Protein AF-A0A8X6GS95-F1 (afdb_monomer_lite)

Organism: Trichonephila clavata (NCBI:txid2740835)

Radius of gyration: 36.67 Å; chains: 1; bounding box: 49×46×117 Å

Secondary structure (DSSP, 8-state):
--HHHHHHHHHHHHHHHHHHS-HHHHHHHHHHTT----S-HHHHHHHHHHHHHHHHHHHHHHHHHHHHHHHHH--S--------HHHHHHHHHHHHHHHHHHHTTTTS---------

pLDDT: mean 73.16, std 17.7, range [41.03, 95.69]

Foldseek 3Di:
DDPVVVVVVVLVVLLVVLVPDDLVVLLVVCVVVVHDSDDDSVVSSVVVSVVVVVCVVCV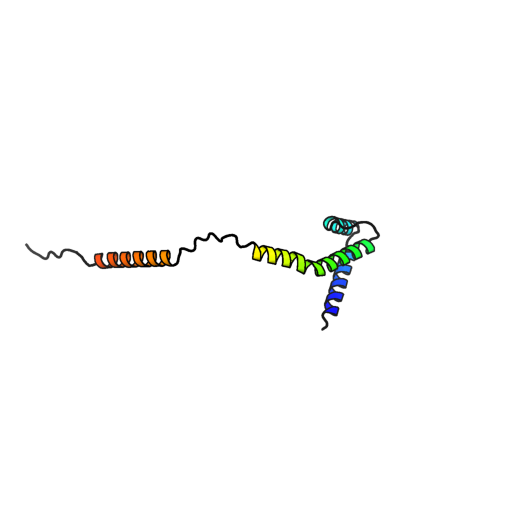CPVVVVVVVVVVVPVVPDPPPPPPPPVRVVVVVVVVVVVVVVVVVVVPDDPDDDDDDD

InterPro domains:
  IPR003034 SAP domain [PF02037] (18-50)
  IPR003034 SAP domain [PS50800] (18-52)
  IPR003034 SAP domain [SM00513] (18-52)
  IPR036361 SAP domain superfamily [G3DSA:1.10.720.30] (18-59)
  IPR036361 SAP domain superfamily [SSF68906] (11-50)

Structure (mmCIF, N/CA/C/O backbone):
data_AF-A0A8X6GS95-F1
#
_entry.id   AF-A0A8X6GS95-F1
#
loop_
_atom_site.group_PDB
_atom_site.id
_atom_site.type_symbol
_atom_site.label_atom_id
_atom_site.label_alt_id
_atom_site.label_comp_id
_atom_site.label_asym_id
_atom_site.label_entity_id
_atom_site.label_seq_id
_atom_site.pdbx_PDB_ins_code
_atom_site.Cartn_x
_atom_site.Cartn_y
_atom_site.Cartn_z
_atom_site.occupancy
_atom_site.B_iso_or_equiv
_atom_site.auth_seq_id
_atom_site.auth_comp_id
_atom_site.auth_asym_id
_atom_site.auth_atom_id
_atom_site.pdbx_PDB_model_num
ATOM 1 N N . MET A 1 1 ? 11.219 27.972 8.066 1.00 43.06 1 MET A N 1
ATOM 2 C CA . MET A 1 1 ? 11.481 26.792 7.213 1.00 43.06 1 MET A CA 1
ATOM 3 C C . MET A 1 1 ? 10.177 26.431 6.530 1.00 43.06 1 MET A C 1
ATOM 5 O O . MET A 1 1 ? 9.216 26.128 7.219 1.00 43.06 1 MET A O 1
ATOM 9 N N . SER A 1 2 ? 10.102 26.602 5.212 1.00 41.03 2 SER A N 1
ATOM 10 C CA . SER A 1 2 ? 8.858 26.462 4.449 1.00 41.03 2 SER A CA 1
ATOM 11 C C . SER A 1 2 ? 8.436 24.995 4.346 1.00 41.03 2 SER A C 1
ATOM 13 O O . SER A 1 2 ? 9.259 24.151 4.000 1.00 41.03 2 SER A O 1
ATOM 15 N N . ILE A 1 3 ? 7.156 24.715 4.591 1.00 47.81 3 ILE A N 1
ATOM 16 C CA . ILE A 1 3 ? 6.521 23.383 4.508 1.00 47.81 3 ILE A CA 1
ATOM 17 C C . ILE A 1 3 ? 6.813 22.695 3.157 1.00 47.81 3 ILE A C 1
ATOM 19 O O . ILE A 1 3 ? 7.074 21.497 3.106 1.00 47.81 3 ILE A O 1
ATOM 23 N N . ASN A 1 4 ? 6.924 23.480 2.081 1.00 48.47 4 ASN A N 1
ATOM 24 C CA . ASN A 1 4 ? 7.269 23.003 0.736 1.00 48.47 4 ASN A CA 1
ATOM 25 C C . ASN A 1 4 ? 8.675 22.386 0.618 1.00 48.47 4 ASN A C 1
ATOM 27 O O . ASN A 1 4 ? 8.926 21.610 -0.299 1.00 48.47 4 ASN A O 1
ATOM 31 N N . LYS A 1 5 ? 9.607 22.720 1.520 1.00 46.06 5 LYS A N 1
ATOM 32 C CA . LYS A 1 5 ? 10.959 22.145 1.507 1.00 46.06 5 LYS A CA 1
ATOM 33 C C . LYS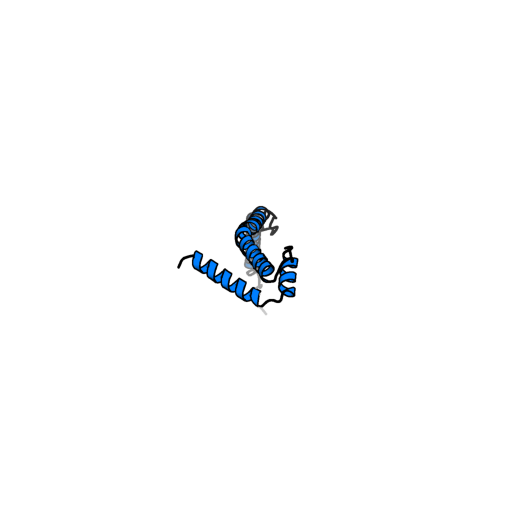 A 1 5 ? 10.960 20.722 2.077 1.00 46.06 5 LYS A C 1
ATOM 35 O O . LYS A 1 5 ? 11.572 19.839 1.499 1.00 46.06 5 LYS A O 1
ATOM 40 N N . ILE A 1 6 ? 10.181 20.499 3.138 1.00 51.69 6 ILE A N 1
ATOM 41 C CA . ILE A 1 6 ? 10.053 19.197 3.809 1.00 51.69 6 ILE A CA 1
ATOM 42 C C . ILE A 1 6 ? 9.394 18.169 2.876 1.00 51.69 6 ILE A C 1
ATOM 44 O O . ILE A 1 6 ? 9.882 17.050 2.764 1.00 51.69 6 ILE A O 1
ATOM 48 N N . ALA A 1 7 ? 8.341 18.562 2.151 1.00 53.53 7 ALA A N 1
ATOM 49 C CA . ALA A 1 7 ? 7.666 17.683 1.191 1.00 53.53 7 ALA A CA 1
ATOM 50 C C . ALA A 1 7 ? 8.587 17.229 0.039 1.00 53.53 7 ALA A C 1
ATOM 52 O O . ALA A 1 7 ? 8.544 16.070 -0.368 1.00 53.53 7 ALA A O 1
ATOM 53 N N . ASN A 1 8 ? 9.463 18.117 -0.446 1.00 55.41 8 ASN A N 1
ATOM 54 C CA . ASN A 1 8 ? 10.447 17.775 -1.477 1.00 55.41 8 ASN A CA 1
ATOM 55 C C . ASN A 1 8 ? 11.557 16.850 -0.952 1.00 55.41 8 ASN A C 1
ATOM 57 O O . ASN A 1 8 ? 11.962 15.928 -1.659 1.00 55.41 8 ASN A O 1
ATOM 61 N N . ASP A 1 9 ? 12.015 17.052 0.285 1.00 56.94 9 ASP A N 1
ATOM 62 C CA . ASP A 1 9 ? 13.055 16.215 0.895 1.00 56.94 9 ASP A CA 1
ATOM 63 C C . ASP A 1 9 ? 12.549 14.781 1.185 1.00 56.94 9 ASP A C 1
ATOM 65 O O . ASP A 1 9 ? 13.295 13.814 1.017 1.00 56.94 9 ASP A O 1
ATOM 69 N N . LEU A 1 10 ? 11.268 14.623 1.550 1.00 60.03 10 LEU A N 1
ATOM 70 C CA . LEU A 1 10 ? 10.608 13.316 1.709 1.00 60.03 10 LEU A CA 1
ATOM 71 C C . LEU A 1 10 ? 10.467 12.565 0.377 1.00 60.03 10 LEU A C 1
ATOM 73 O O . LEU A 1 10 ? 10.746 11.368 0.318 1.00 60.03 10 LEU A O 1
ATOM 77 N N . ASN A 1 11 ? 10.107 13.271 -0.698 1.00 65.75 11 ASN A N 1
ATOM 78 C CA . ASN A 1 11 ? 9.966 12.674 -2.027 1.00 65.75 11 ASN A CA 1
ATOM 79 C C . ASN A 1 11 ? 11.318 12.171 -2.575 1.00 65.75 11 ASN A C 1
ATOM 81 O O . ASN A 1 11 ? 11.420 11.061 -3.094 1.00 65.75 11 ASN A O 1
ATOM 85 N N . TYR A 1 12 ? 12.395 12.934 -2.350 1.00 70.50 12 TYR A N 1
ATOM 86 C CA . TYR A 1 12 ? 13.759 12.525 -2.704 1.00 70.50 12 TYR A CA 1
ATOM 87 C C . TYR A 1 12 ? 14.222 11.267 -1.948 1.00 70.50 12 TYR A C 1
ATOM 89 O O . TYR A 1 12 ? 14.943 10.427 -2.494 1.00 70.50 12 TYR A O 1
ATOM 97 N N . PHE A 1 13 ? 13.813 11.109 -0.686 1.00 73.12 13 PHE A N 1
ATOM 98 C CA . PHE A 1 13 ? 14.162 9.934 0.111 1.00 73.12 13 PHE A CA 1
ATOM 99 C C . PHE A 1 13 ? 13.400 8.678 -0.335 1.00 73.12 13 PHE A C 1
ATOM 101 O O . PHE A 1 13 ? 14.012 7.614 -0.468 1.00 73.12 13 PHE A O 1
ATOM 108 N N . GLU A 1 14 ? 12.099 8.799 -0.619 1.00 75.12 14 GLU A N 1
ATOM 109 C CA . GLU A 1 14 ? 11.296 7.691 -1.150 1.00 75.12 14 GLU A CA 1
ATOM 110 C C . GLU A 1 14 ? 11.814 7.219 -2.509 1.00 75.12 14 GLU A C 1
ATOM 112 O O . GLU A 1 14 ? 12.051 6.023 -2.693 1.00 75.12 14 GLU A O 1
ATOM 117 N N . GLU A 1 15 ? 12.079 8.142 -3.437 1.00 80.38 15 GLU A N 1
ATOM 118 C CA . GLU A 1 15 ? 12.645 7.805 -4.744 1.00 80.38 15 GLU A CA 1
ATOM 119 C C . GLU A 1 15 ? 13.968 7.046 -4.587 1.00 80.38 15 GLU A C 1
ATOM 121 O O . GLU A 1 15 ? 14.160 5.975 -5.173 1.00 80.38 15 GLU A O 1
ATOM 126 N N . LYS A 1 16 ? 14.856 7.532 -3.713 1.00 83.50 16 LYS A N 1
ATOM 127 C CA . LYS A 1 16 ? 16.145 6.889 -3.454 1.00 83.50 16 LYS A CA 1
ATOM 128 C C . LYS A 1 16 ? 15.986 5.457 -2.942 1.00 83.50 16 LYS A C 1
ATOM 130 O O . LYS A 1 16 ? 16.676 4.568 -3.440 1.00 83.50 16 LYS A O 1
ATOM 135 N N . ILE A 1 17 ? 15.067 5.192 -2.015 1.00 85.56 17 ILE A N 1
ATOM 136 C CA . ILE A 1 17 ? 14.795 3.824 -1.538 1.00 85.56 17 ILE A CA 1
ATOM 137 C C . ILE A 1 17 ? 14.280 2.941 -2.681 1.00 85.56 17 ILE A C 1
ATOM 139 O O . ILE A 1 17 ? 14.766 1.824 -2.872 1.00 85.56 17 ILE A O 1
ATOM 143 N N . LEU A 1 18 ? 13.336 3.446 -3.477 1.00 88.38 18 LEU A N 1
ATOM 144 C CA . LEU A 1 18 ? 12.722 2.692 -4.569 1.00 88.38 18 LEU A CA 1
ATOM 145 C C . LEU A 1 18 ? 13.725 2.343 -5.681 1.00 88.38 18 LEU A C 1
ATOM 147 O O . LEU A 1 18 ? 13.620 1.274 -6.290 1.00 88.38 18 LEU A O 1
ATOM 151 N N . THR A 1 19 ? 14.751 3.171 -5.911 1.00 90.12 19 THR A N 1
ATOM 152 C CA . THR A 1 19 ? 15.822 2.838 -6.869 1.00 90.12 19 THR A CA 1
ATOM 153 C C . THR A 1 19 ? 16.649 1.616 -6.457 1.00 90.12 19 THR A C 1
ATOM 155 O O . THR A 1 19 ? 17.149 0.907 -7.337 1.00 90.12 19 THR A O 1
ATOM 158 N N . HIS A 1 20 ? 16.741 1.298 -5.161 1.00 92.06 20 HIS A N 1
ATOM 159 C CA . HIS A 1 20 ? 17.434 0.102 -4.671 1.00 92.06 20 HIS A CA 1
ATOM 160 C C . HIS A 1 20 ? 16.610 -1.185 -4.817 1.00 92.06 20 HIS A C 1
ATOM 162 O O . HIS A 1 20 ? 17.174 -2.279 -4.760 1.00 92.06 20 HIS A O 1
ATOM 168 N N . LEU A 1 21 ? 15.302 -1.083 -5.067 1.00 91.50 21 LEU A N 1
ATOM 169 C CA . LEU A 1 21 ? 14.451 -2.246 -5.292 1.00 91.50 21 LEU A CA 1
ATOM 170 C C . LEU A 1 21 ? 14.653 -2.841 -6.691 1.00 91.50 21 LEU A C 1
ATOM 172 O O . LEU A 1 21 ? 14.928 -2.163 -7.688 1.00 91.50 21 LEU A O 1
ATOM 176 N N . THR A 1 22 ? 14.487 -4.155 -6.777 1.00 94.56 22 THR A N 1
ATOM 177 C CA . THR A 1 22 ? 14.436 -4.876 -8.050 1.00 94.56 22 THR A CA 1
ATOM 178 C C . THR A 1 22 ? 13.110 -4.619 -8.764 1.00 94.56 22 THR A C 1
ATOM 180 O O . THR A 1 22 ? 12.087 -4.325 -8.147 1.00 94.56 22 THR A O 1
ATOM 183 N N . VAL A 1 23 ? 13.089 -4.814 -10.084 1.00 92.69 23 VAL A N 1
ATOM 184 C CA . VAL A 1 23 ? 11.849 -4.718 -10.876 1.00 92.69 23 VAL A CA 1
ATOM 185 C C . VAL A 1 23 ? 10.784 -5.700 -10.372 1.00 92.69 23 VAL A C 1
ATOM 187 O O . VAL A 1 23 ? 9.602 -5.375 -10.388 1.00 92.69 23 VAL A O 1
ATOM 190 N N . ALA A 1 24 ? 11.181 -6.883 -9.891 1.00 94.56 24 ALA A N 1
ATOM 191 C CA . ALA A 1 24 ? 10.254 -7.858 -9.320 1.00 94.56 24 ALA A CA 1
ATOM 192 C C . ALA A 1 24 ? 9.577 -7.330 -8.045 1.00 94.56 24 ALA A C 1
ATOM 194 O O . ALA A 1 24 ? 8.356 -7.415 -7.929 1.00 94.56 24 ALA A O 1
ATOM 195 N N . GLN A 1 25 ? 10.351 -6.727 -7.137 1.00 94.12 25 GLN A N 1
ATOM 196 C CA . GLN A 1 25 ? 9.829 -6.102 -5.916 1.00 94.12 25 GLN A CA 1
ATOM 197 C C . GLN A 1 25 ? 8.907 -4.923 -6.242 1.00 94.12 25 GLN A C 1
ATOM 199 O O . GLN A 1 25 ? 7.795 -4.872 -5.731 1.00 94.12 25 GLN A O 1
ATOM 204 N N . LEU A 1 26 ? 9.304 -4.043 -7.168 1.00 94.88 26 LEU A N 1
ATOM 205 C CA . LEU A 1 26 ? 8.473 -2.912 -7.602 1.00 94.88 26 LEU A CA 1
ATOM 206 C C . LEU A 1 26 ? 7.142 -3.376 -8.217 1.00 94.88 26 LEU A C 1
ATOM 208 O O . LEU A 1 26 ? 6.085 -2.822 -7.927 1.00 94.88 26 LEU A O 1
ATOM 212 N N . LYS A 1 27 ? 7.163 -4.431 -9.041 1.00 95.38 27 LYS A N 1
ATOM 213 C CA . LYS A 1 27 ? 5.939 -5.013 -9.617 1.00 95.38 27 LYS A CA 1
ATOM 214 C C . LYS A 1 27 ? 5.058 -5.681 -8.565 1.00 95.38 27 LYS A C 1
ATOM 216 O O . LYS A 1 27 ? 3.838 -5.631 -8.694 1.00 95.38 27 LYS A O 1
ATOM 221 N N . MET A 1 28 ? 5.651 -6.322 -7.561 1.00 95.19 28 MET A N 1
ATOM 222 C CA . MET A 1 28 ? 4.908 -6.896 -6.441 1.00 95.19 28 MET A CA 1
ATOM 223 C C . MET A 1 28 ? 4.191 -5.797 -5.652 1.00 95.19 28 MET A C 1
ATOM 225 O O . MET A 1 28 ? 2.991 -5.916 -5.419 1.00 95.19 28 MET A O 1
ATOM 229 N N . ASP A 1 29 ? 4.887 -4.702 -5.351 1.00 91.88 29 ASP A N 1
ATOM 230 C CA . ASP A 1 29 ? 4.318 -3.551 -4.647 1.00 91.88 29 ASP A CA 1
ATOM 231 C C . ASP A 1 29 ? 3.152 -2.931 -5.428 1.00 91.88 29 ASP A C 1
ATOM 233 O O . ASP A 1 29 ? 2.058 -2.739 -4.899 1.00 91.88 29 ASP A O 1
ATOM 237 N N . LEU A 1 30 ? 3.332 -2.721 -6.735 1.00 94.00 30 LEU A N 1
ATOM 238 C CA . LEU A 1 30 ? 2.269 -2.232 -7.615 1.00 94.00 30 LEU A CA 1
ATOM 239 C C . LEU A 1 30 ? 1.070 -3.189 -7.683 1.00 94.00 30 LEU A C 1
ATOM 241 O O . LEU A 1 30 ? -0.069 -2.729 -7.693 1.00 94.00 30 LEU A O 1
ATOM 245 N N . ARG A 1 31 ? 1.287 -4.511 -7.673 1.00 93.69 31 ARG A N 1
ATOM 246 C CA . ARG A 1 31 ? 0.195 -5.502 -7.627 1.00 93.69 31 ARG A CA 1
ATOM 247 C C . ARG A 1 31 ? -0.595 -5.433 -6.328 1.00 93.69 31 ARG A C 1
ATOM 249 O O . ARG A 1 31 ? -1.821 -5.445 -6.386 1.00 93.69 31 ARG A O 1
ATOM 256 N N . LEU A 1 32 ? 0.086 -5.333 -5.185 1.00 91.31 32 LEU A N 1
ATOM 257 C CA . LEU A 1 32 ? -0.562 -5.164 -3.879 1.00 91.31 32 LEU A CA 1
ATOM 258 C C . LEU A 1 32 ? -1.425 -3.896 -3.856 1.00 91.31 32 LEU A C 1
ATOM 260 O O . LEU A 1 32 ? -2.529 -3.896 -3.319 1.00 91.31 32 LEU A O 1
ATOM 264 N N . ARG A 1 33 ? -0.955 -2.843 -4.529 1.00 89.88 33 ARG A N 1
ATOM 265 C CA . ARG A 1 33 ? -1.657 -1.564 -4.694 1.00 89.88 33 ARG A CA 1
ATOM 266 C C . ARG A 1 33 ? -2.720 -1.571 -5.802 1.00 89.88 33 ARG A C 1
ATOM 268 O O . ARG A 1 33 ? -3.371 -0.552 -5.994 1.00 89.88 33 ARG A O 1
ATOM 275 N N . LYS A 1 34 ? -2.914 -2.686 -6.522 1.00 92.56 34 LYS A N 1
ATOM 276 C CA . LYS A 1 34 ? -3.807 -2.814 -7.695 1.00 92.56 34 LYS A CA 1
ATOM 277 C C . LYS A 1 34 ? -3.500 -1.811 -8.823 1.00 92.56 34 LYS A C 1
ATOM 279 O O . LYS A 1 34 ? -4.395 -1.378 -9.543 1.00 92.56 34 LYS A O 1
ATOM 284 N N . LEU A 1 35 ? -2.227 -1.462 -8.996 1.00 93.12 35 LEU A N 1
ATOM 285 C CA . LEU A 1 35 ? -1.729 -0.547 -10.022 1.00 93.12 35 LEU A CA 1
ATOM 286 C C . LEU A 1 35 ? -1.095 -1.301 -11.196 1.00 93.12 35 LEU A C 1
ATOM 288 O O . LEU A 1 35 ? -0.674 -2.454 -11.080 1.00 93.12 35 LEU A O 1
ATOM 292 N N . SER A 1 36 ? -0.986 -0.626 -12.343 1.00 93.75 36 SER A N 1
ATOM 293 C CA . SER A 1 36 ? -0.358 -1.215 -13.528 1.00 93.75 36 SER A CA 1
ATOM 294 C C . SER A 1 36 ? 1.128 -1.516 -13.306 1.00 93.75 36 SER A C 1
ATOM 296 O O . SER A 1 36 ? 1.906 -0.636 -12.932 1.00 93.75 36 SER A O 1
ATOM 298 N N . THR A 1 37 ? 1.542 -2.744 -13.630 1.00 95.69 37 THR A N 1
ATOM 299 C CA . THR A 1 37 ? 2.942 -3.205 -13.601 1.00 95.69 37 THR A CA 1
ATOM 300 C C . THR A 1 37 ? 3.673 -3.062 -14.939 1.00 95.69 37 THR A C 1
ATOM 302 O O . THR A 1 37 ? 4.743 -3.650 -15.124 1.00 95.69 37 THR A O 1
ATOM 305 N N . THR A 1 38 ? 3.074 -2.374 -15.914 1.00 93.12 38 THR A N 1
ATOM 306 C CA . THR A 1 38 ? 3.668 -2.165 -17.240 1.00 93.12 38 THR A CA 1
ATOM 307 C C . THR A 1 38 ? 4.628 -0.978 -17.231 1.00 93.12 38 THR A C 1
ATOM 309 O O . THR A 1 38 ? 4.366 0.026 -16.562 1.00 93.12 38 THR A O 1
ATOM 312 N N . GLY A 1 39 ? 5.701 -1.081 -18.015 1.00 93.19 39 GLY A N 1
ATOM 313 C CA . GLY A 1 39 ? 6.708 -0.031 -18.170 1.00 93.19 39 GLY A CA 1
ATOM 314 C C . GLY A 1 39 ? 8.115 -0.464 -17.761 1.00 93.19 39 GLY A C 1
ATOM 315 O O . GLY A 1 39 ? 8.353 -1.613 -17.368 1.00 93.19 39 GLY A O 1
ATOM 316 N N . ASN A 1 40 ? 9.047 0.474 -17.893 1.00 94.19 40 ASN A N 1
ATOM 317 C CA . ASN A 1 40 ? 10.423 0.357 -17.426 1.00 94.19 40 ASN A CA 1
ATOM 318 C C . ASN A 1 40 ? 10.501 0.585 -15.900 1.00 94.19 40 ASN A C 1
ATOM 320 O O . ASN A 1 40 ? 9.514 0.929 -15.256 1.00 94.19 40 ASN A O 1
ATOM 324 N N . LYS A 1 41 ? 11.679 0.391 -15.296 1.00 91.81 41 LYS A N 1
ATOM 325 C CA . LYS A 1 41 ? 11.859 0.525 -13.839 1.00 91.81 41 LYS A CA 1
ATOM 326 C C . LYS A 1 41 ? 11.456 1.910 -13.310 1.00 91.81 41 LYS A C 1
ATOM 328 O O . LYS A 1 41 ? 10.823 1.973 -12.261 1.00 91.81 41 LYS A O 1
ATOM 333 N N . ASN A 1 42 ? 11.781 2.980 -14.031 1.00 91.81 42 ASN A N 1
ATOM 334 C CA . ASN A 1 42 ? 11.454 4.346 -13.625 1.00 91.81 42 ASN A CA 1
ATOM 335 C C . ASN A 1 42 ? 9.942 4.578 -13.669 1.00 91.81 42 ASN A C 1
ATOM 337 O O . ASN A 1 42 ? 9.399 5.122 -12.718 1.00 91.81 42 ASN A O 1
ATOM 341 N N . ASP A 1 43 ? 9.248 4.056 -14.686 1.00 92.31 43 ASP A N 1
ATOM 342 C CA . ASP A 1 43 ? 7.784 4.138 -14.772 1.00 92.31 43 ASP A CA 1
ATOM 343 C C . ASP A 1 43 ? 7.109 3.476 -13.559 1.00 92.31 43 ASP A C 1
ATOM 345 O O . ASP A 1 43 ? 6.086 3.953 -13.068 1.00 92.31 43 ASP A O 1
ATOM 349 N N . LEU A 1 44 ? 7.674 2.364 -13.068 1.00 94.56 44 LEU A N 1
ATOM 350 C CA . LEU A 1 44 ? 7.174 1.686 -11.870 1.00 94.56 44 LEU A CA 1
ATOM 351 C C . LEU A 1 44 ? 7.411 2.528 -10.610 1.00 94.56 44 LEU A C 1
ATOM 353 O O . LEU A 1 44 ? 6.512 2.628 -9.780 1.00 94.56 44 LEU A O 1
ATOM 357 N N . ILE A 1 45 ? 8.594 3.136 -10.478 1.00 92.94 45 ILE A N 1
ATOM 358 C CA . ILE A 1 45 ? 8.952 4.002 -9.344 1.00 92.94 45 ILE A CA 1
ATOM 359 C C . ILE A 1 45 ? 8.046 5.235 -9.313 1.00 92.94 45 ILE A C 1
ATOM 361 O O . ILE A 1 45 ? 7.397 5.477 -8.298 1.00 92.94 45 ILE A O 1
ATOM 365 N N . SER A 1 46 ? 7.926 5.957 -10.431 1.00 90.94 46 SER A N 1
ATOM 366 C CA . SER A 1 46 ? 7.056 7.133 -10.542 1.00 90.94 46 SER A CA 1
ATOM 367 C C . SER A 1 46 ? 5.613 6.796 -10.179 1.00 90.94 46 SER A C 1
ATOM 369 O O . SER A 1 46 ? 4.973 7.543 -9.450 1.00 90.94 46 SER A O 1
ATOM 371 N N . ARG A 1 47 ? 5.115 5.627 -10.598 1.00 94.00 47 ARG A N 1
ATOM 372 C CA . ARG A 1 47 ? 3.753 5.192 -10.271 1.00 94.00 47 ARG A CA 1
ATOM 373 C C . ARG A 1 47 ? 3.545 4.920 -8.781 1.00 94.00 47 ARG A C 1
ATOM 375 O O . ARG A 1 47 ? 2.469 5.214 -8.272 1.00 94.00 47 ARG A O 1
ATOM 382 N N . ILE A 1 48 ? 4.544 4.365 -8.092 1.00 91.62 48 ILE A N 1
ATOM 383 C CA . ILE A 1 48 ? 4.491 4.174 -6.634 1.00 91.62 48 ILE A CA 1
ATOM 384 C C . ILE A 1 48 ? 4.506 5.532 -5.922 1.00 91.62 48 ILE A C 1
ATOM 386 O O . ILE A 1 48 ? 3.701 5.744 -5.022 1.00 91.62 48 ILE A O 1
ATOM 390 N N . ILE A 1 49 ? 5.361 6.461 -6.360 1.00 89.69 49 ILE A N 1
ATOM 391 C CA . ILE A 1 49 ? 5.453 7.813 -5.789 1.00 89.69 49 ILE A CA 1
ATOM 392 C C . ILE A 1 49 ? 4.138 8.57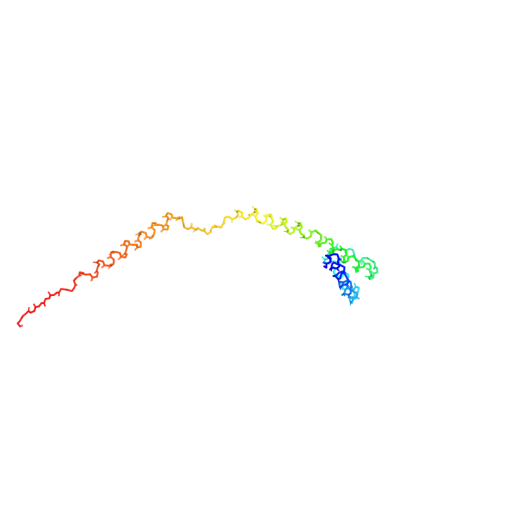6 -5.978 1.00 89.69 49 ILE A C 1
ATOM 394 O O . ILE A 1 49 ? 3.602 9.135 -5.028 1.00 89.69 49 ILE A O 1
ATOM 398 N N . GLU A 1 50 ? 3.575 8.572 -7.186 1.00 88.00 50 GLU A N 1
ATOM 399 C CA . GLU A 1 50 ? 2.295 9.227 -7.462 1.00 88.00 50 GLU A CA 1
ATOM 400 C C . GLU A 1 50 ? 1.148 8.644 -6.632 1.00 88.00 50 GLU A C 1
ATOM 402 O O . GLU A 1 50 ? 0.289 9.390 -6.169 1.00 88.00 50 GLU A O 1
ATOM 407 N N . ASP A 1 51 ? 1.103 7.320 -6.463 1.00 88.62 51 ASP A N 1
ATOM 408 C CA . ASP A 1 51 ? 0.107 6.657 -5.617 1.00 88.62 51 ASP A CA 1
ATOM 409 C C . ASP A 1 51 ? 0.278 7.040 -4.147 1.00 88.62 51 ASP A C 1
ATOM 411 O O . ASP A 1 51 ? -0.719 7.335 -3.494 1.00 88.62 51 ASP A O 1
ATOM 415 N N . ASN A 1 52 ? 1.516 7.111 -3.648 1.00 86.25 52 ASN A N 1
ATOM 416 C CA . ASN A 1 52 ? 1.792 7.633 -2.313 1.00 86.25 52 ASN A CA 1
ATOM 417 C C . ASN A 1 52 ? 1.265 9.065 -2.203 1.00 86.25 52 ASN A C 1
ATOM 419 O O . ASN A 1 52 ? 0.369 9.301 -1.411 1.00 86.25 52 ASN A O 1
ATOM 423 N N . ILE A 1 53 ? 1.696 9.998 -3.057 1.00 83.06 53 ILE A N 1
ATOM 424 C CA . ILE A 1 53 ? 1.240 11.400 -3.014 1.00 83.06 53 ILE A CA 1
ATOM 425 C C . ILE A 1 53 ? -0.294 11.492 -3.016 1.00 83.06 53 ILE A C 1
ATOM 427 O O . ILE A 1 53 ? -0.870 12.145 -2.150 1.00 83.06 53 ILE A O 1
ATOM 431 N N . LYS A 1 54 ? -0.969 10.758 -3.907 1.00 82.38 54 LYS A N 1
ATOM 432 C CA . LYS A 1 54 ? -2.440 10.721 -3.973 1.00 82.38 54 LYS A CA 1
ATOM 433 C C . LYS A 1 54 ? -3.074 10.174 -2.696 1.00 82.38 54 LYS A C 1
ATOM 435 O O . LYS A 1 54 ? -4.104 10.681 -2.263 1.00 82.38 54 LYS A O 1
ATOM 440 N N . ARG A 1 55 ? -2.497 9.142 -2.081 1.00 75.50 55 ARG A N 1
ATOM 441 C CA . ARG A 1 55 ? -2.960 8.613 -0.787 1.00 75.50 55 ARG A CA 1
ATOM 442 C C . ARG A 1 55 ? -2.643 9.552 0.363 1.00 75.50 55 ARG A C 1
ATOM 444 O O . ARG A 1 55 ? -3.370 9.542 1.338 1.00 75.50 55 ARG A O 1
ATOM 451 N N . ASN A 1 56 ? -1.616 10.377 0.261 1.00 69.38 56 ASN A N 1
ATOM 452 C CA . ASN A 1 56 ? -1.281 11.365 1.281 1.00 69.38 56 ASN A CA 1
ATOM 453 C C . ASN A 1 56 ? -2.273 12.536 1.225 1.00 69.38 56 ASN A C 1
ATOM 455 O O . ASN A 1 56 ? -2.668 13.076 2.252 1.00 69.38 56 ASN A O 1
ATOM 459 N N . GLU A 1 57 ? -2.712 12.894 0.019 1.00 65.38 57 GLU A N 1
ATOM 460 C CA . GLU A 1 57 ? -3.728 13.920 -0.222 1.00 65.38 57 GLU A CA 1
ATOM 461 C C . GLU A 1 57 ? -5.142 13.422 0.136 1.00 65.38 57 GLU A C 1
ATOM 463 O O . GLU A 1 57 ? -5.914 14.144 0.768 1.00 65.38 57 GLU A O 1
ATOM 468 N N . ASN A 1 58 ? -5.467 12.167 -0.197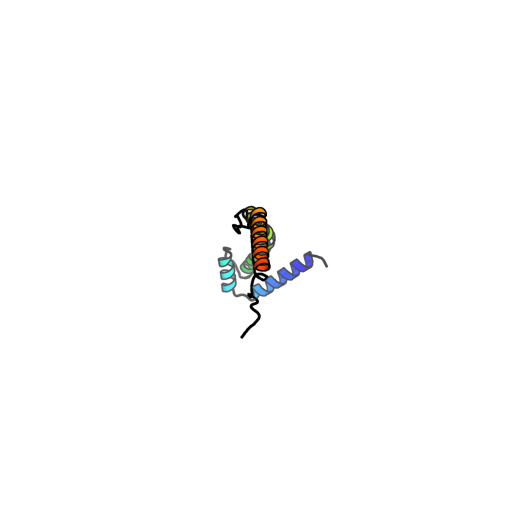 1.00 56.06 58 ASN A N 1
ATOM 469 C CA . ASN A 1 58 ? -6.803 11.586 0.005 1.00 56.06 58 ASN A CA 1
ATOM 470 C C . ASN A 1 58 ? -6.954 10.799 1.318 1.00 56.06 58 ASN A C 1
ATOM 472 O O . ASN A 1 58 ? -8.073 10.599 1.790 1.00 56.06 58 ASN A O 1
ATOM 476 N N . GLY A 1 59 ? -5.849 10.362 1.921 1.00 52.94 59 GLY A N 1
ATOM 477 C CA . GLY A 1 59 ? -5.808 9.530 3.128 1.00 52.94 59 GLY A CA 1
ATOM 478 C C . GLY A 1 59 ? -6.354 10.242 4.352 1.00 52.94 59 GLY A C 1
ATOM 479 O O . GLY A 1 59 ? -6.870 9.598 5.253 1.00 52.94 59 GLY A O 1
ATOM 480 N N . THR A 1 60 ? -6.382 11.573 4.335 1.00 54.19 60 THR A N 1
ATOM 481 C CA . THR A 1 60 ? -7.093 12.334 5.356 1.00 54.19 60 THR A CA 1
ATOM 482 C C . THR A 1 60 ? -8.606 12.193 5.222 1.00 54.19 60 THR A C 1
ATOM 484 O O . THR A 1 60 ? -9.280 12.122 6.234 1.00 54.19 60 THR A O 1
ATOM 487 N N . LEU A 1 61 ? -9.191 12.150 4.021 1.00 53.41 61 LEU A N 1
ATOM 488 C CA . LEU A 1 61 ? -10.649 12.247 3.898 1.00 53.41 61 LEU A CA 1
ATOM 489 C C . LEU A 1 61 ? -11.352 10.918 4.168 1.00 53.41 61 LEU A C 1
ATOM 491 O O . LEU A 1 61 ? -12.347 10.922 4.881 1.00 53.41 61 LEU A O 1
ATOM 495 N N . ASP A 1 62 ? -10.837 9.797 3.660 1.00 61.75 62 ASP A N 1
ATOM 496 C CA . ASP A 1 62 ? -11.460 8.487 3.888 1.00 61.75 62 ASP A CA 1
ATOM 497 C C . ASP A 1 62 ? -11.211 7.976 5.312 1.00 61.75 62 ASP A C 1
ATOM 499 O O . ASP A 1 62 ? -12.137 7.447 5.925 1.00 61.75 62 ASP A O 1
ATOM 503 N N . GLU A 1 63 ? -10.025 8.193 5.897 1.00 62.88 63 GLU A N 1
ATOM 504 C CA . GLU A 1 63 ? -9.805 7.893 7.318 1.00 62.88 63 GLU A CA 1
ATOM 505 C C . GLU A 1 63 ? -10.608 8.833 8.215 1.00 62.88 63 GLU A C 1
ATOM 507 O O . GLU A 1 63 ? -11.289 8.339 9.108 1.00 62.88 63 GLU A O 1
ATOM 512 N N . LEU A 1 64 ? -10.630 10.154 7.968 1.00 62.34 64 LEU A N 1
ATOM 513 C CA . LEU A 1 64 ? -11.469 11.069 8.757 1.00 62.34 64 LEU A CA 1
ATOM 514 C C . LEU A 1 64 ? -12.958 10.793 8.566 1.00 62.34 64 LEU A C 1
ATOM 516 O O . LEU A 1 64 ? -13.725 10.966 9.508 1.00 62.34 64 LEU A O 1
ATOM 520 N N . ASN A 1 65 ? -13.398 10.373 7.379 1.00 69.75 65 ASN A N 1
ATOM 521 C CA . ASN A 1 65 ? -14.789 10.014 7.143 1.00 69.75 65 ASN A CA 1
ATOM 522 C C . ASN A 1 65 ? -15.128 8.684 7.819 1.00 69.75 65 ASN A C 1
ATOM 524 O O . ASN A 1 65 ? -16.182 8.595 8.434 1.00 69.75 65 ASN A O 1
ATOM 528 N N . ASN A 1 66 ? -14.228 7.699 7.810 1.00 68.81 66 ASN A N 1
ATOM 529 C CA . ASN A 1 66 ? -14.392 6.463 8.575 1.00 68.81 66 ASN A CA 1
ATOM 530 C C . ASN A 1 66 ? -14.365 6.720 10.092 1.00 68.81 66 ASN A C 1
ATOM 532 O O . ASN A 1 66 ? -15.202 6.169 10.795 1.00 68.81 66 ASN A O 1
ATOM 536 N N . LEU A 1 67 ? -13.503 7.611 10.595 1.00 68.38 67 LEU A N 1
ATOM 537 C CA . LEU A 1 67 ? -13.477 8.081 11.990 1.00 68.38 67 LEU A CA 1
ATOM 538 C C . LEU A 1 67 ? -14.747 8.862 12.354 1.00 68.38 67 LEU A C 1
ATOM 540 O O . LEU A 1 67 ? -15.301 8.679 13.434 1.00 68.38 67 LEU A O 1
ATOM 544 N N . ARG A 1 68 ? -15.248 9.713 11.451 1.00 70.44 68 ARG A N 1
ATOM 545 C CA . ARG A 1 68 ? -16.502 10.459 11.632 1.00 70.44 68 ARG A CA 1
ATOM 546 C C . ARG A 1 68 ? -17.702 9.521 11.660 1.00 70.44 68 ARG A C 1
ATOM 548 O O . ARG A 1 68 ? -18.549 9.662 12.532 1.00 70.44 68 ARG A O 1
ATOM 555 N N . ILE A 1 69 ? -17.749 8.558 10.745 1.00 66.88 69 ILE A N 1
ATOM 556 C CA . ILE A 1 69 ? -18.785 7.526 10.683 1.00 66.88 69 ILE A CA 1
ATOM 557 C C . ILE A 1 69 ? -18.692 6.612 11.913 1.00 66.88 69 ILE A C 1
ATOM 559 O O . ILE A 1 69 ? -19.722 6.312 12.500 1.00 66.88 69 ILE A O 1
ATOM 563 N N . GLN A 1 70 ? -17.495 6.246 12.384 1.00 62.44 70 GLN A N 1
ATOM 564 C CA . GLN A 1 70 ? -17.305 5.528 13.654 1.00 62.44 70 GLN A CA 1
ATOM 565 C C . GLN A 1 70 ? -17.797 6.353 14.850 1.00 62.44 70 GLN A C 1
ATOM 567 O O . GLN A 1 70 ? -18.556 5.850 15.669 1.00 62.44 70 GLN A O 1
ATOM 572 N N . SER A 1 71 ? -17.463 7.643 14.924 1.00 60.12 71 SER A N 1
ATOM 573 C CA . SER A 1 71 ? -17.940 8.523 15.998 1.00 60.12 71 SER A CA 1
ATOM 574 C C . SER A 1 71 ? -19.451 8.787 15.948 1.00 60.12 71 SER A C 1
ATOM 576 O O . SER A 1 71 ? -20.024 9.132 16.976 1.00 60.12 71 SER A O 1
ATOM 578 N N . GLN A 1 72 ? -20.093 8.655 14.783 1.00 61.50 72 GLN A N 1
ATOM 579 C CA . GLN A 1 72 ? -21.543 8.808 14.607 1.00 61.50 72 GLN A CA 1
ATOM 580 C C . GLN A 1 72 ? -22.313 7.486 14.768 1.00 61.50 72 GLN A C 1
ATOM 582 O O . GLN A 1 72 ? -23.482 7.515 15.142 1.00 61.50 72 GLN A O 1
ATOM 587 N N . ASN A 1 73 ? -21.667 6.341 14.525 1.00 52.34 73 ASN A N 1
ATOM 588 C CA . ASN A 1 73 ? -22.249 5.007 14.689 1.00 52.34 73 ASN A CA 1
ATOM 589 C C . ASN A 1 73 ? -21.999 4.393 16.072 1.00 52.34 73 ASN A C 1
ATOM 591 O O . ASN A 1 73 ? -22.677 3.433 16.422 1.00 52.34 73 ASN A O 1
ATOM 595 N N . ASN A 1 74 ? -21.132 4.978 16.906 1.00 51.59 74 ASN A N 1
ATOM 596 C CA . ASN A 1 74 ? -21.007 4.634 18.330 1.00 51.59 74 ASN A CA 1
ATOM 597 C C . ASN A 1 74 ? -22.191 5.157 19.181 1.00 51.59 74 ASN A C 1
ATOM 599 O O . ASN A 1 74 ? -22.019 5.565 20.325 1.00 51.59 74 ASN A O 1
ATOM 603 N N . ASN A 1 75 ? -23.405 5.102 18.623 1.00 50.56 75 ASN A N 1
ATOM 604 C CA . ASN A 1 75 ? -24.639 4.935 19.388 1.00 50.56 75 ASN A CA 1
ATOM 605 C C . ASN A 1 75 ? -24.914 3.441 19.663 1.00 50.56 75 ASN A C 1
ATOM 607 O O . ASN A 1 75 ? -26.036 3.077 20.016 1.00 50.56 75 ASN A O 1
ATOM 611 N N . GLU A 1 76 ? -23.909 2.567 19.533 1.00 50.75 76 GLU A N 1
ATOM 612 C CA . GLU A 1 76 ? -23.874 1.324 20.299 1.00 50.75 76 GLU A CA 1
ATOM 613 C C . GLU A 1 76 ? -23.694 1.692 21.769 1.00 50.75 76 GLU A C 1
ATOM 615 O O . GLU A 1 76 ? -22.596 1.897 22.281 1.00 50.75 76 GLU A O 1
ATOM 620 N N . THR A 1 77 ? -24.851 1.893 22.393 1.00 48.25 77 THR A N 1
ATOM 621 C CA . THR A 1 77 ? -25.214 1.391 23.714 1.00 48.25 77 THR A CA 1
ATOM 622 C C . THR A 1 77 ? -24.037 0.701 24.397 1.00 48.25 77 THR A C 1
ATOM 624 O O . THR A 1 77 ? -23.840 -0.506 24.277 1.00 48.25 77 THR A O 1
ATOM 627 N N . PHE A 1 78 ? -23.239 1.480 25.124 1.00 43.53 78 PHE A N 1
ATOM 628 C CA . PHE A 1 78 ? -22.445 0.917 26.198 1.00 43.53 78 PHE A CA 1
ATOM 629 C C . PHE A 1 78 ? -23.480 0.403 27.206 1.00 43.53 78 PHE A C 1
ATOM 631 O O . PHE A 1 78 ? -23.962 1.153 28.048 1.00 43.53 78 PHE A O 1
ATOM 638 N N . ASP A 1 79 ? -23.882 -0.862 27.071 1.00 47.97 79 ASP A N 1
ATOM 639 C CA . ASP A 1 79 ? -24.568 -1.628 28.116 1.00 47.97 79 ASP A CA 1
ATOM 640 C C . ASP A 1 79 ? -23.550 -1.990 29.209 1.00 47.97 79 ASP A C 1
ATOM 642 O O . ASP A 1 79 ? -23.413 -3.121 29.662 1.00 47.97 79 ASP A O 1
ATOM 646 N N . GLU A 1 80 ? -22.764 -1.000 29.622 1.00 50.03 80 GLU A N 1
ATOM 647 C CA . GLU A 1 80 ? -22.410 -0.914 31.014 1.00 50.03 80 GLU A CA 1
ATOM 648 C C . GLU A 1 80 ? -23.694 -0.383 31.625 1.00 50.03 80 GLU A C 1
ATOM 650 O O . GLU A 1 80 ? -24.028 0.791 31.459 1.00 50.03 80 GLU A O 1
ATOM 655 N N . THR A 1 81 ? -24.483 -1.264 32.237 1.00 55.94 81 THR A N 1
ATOM 656 C CA . THR A 1 81 ? -25.541 -0.845 33.147 1.00 55.94 81 THR A CA 1
ATOM 657 C C . THR A 1 81 ? -24.859 -0.049 34.255 1.00 55.94 81 THR A C 1
ATOM 659 O O . THR A 1 81 ? -24.531 -0.589 35.311 1.00 55.94 81 THR A O 1
ATOM 662 N N . VAL A 1 82 ? -24.555 1.221 33.984 1.00 57.97 82 VAL A N 1
ATOM 663 C CA . VAL A 1 82 ? -24.163 2.205 34.973 1.00 57.97 82 VAL A CA 1
ATOM 664 C C . VAL A 1 82 ? -25.375 2.232 35.887 1.00 57.97 82 VAL A C 1
ATOM 666 O O . VAL A 1 82 ? -26.447 2.637 35.426 1.00 57.97 82 VAL A O 1
ATOM 669 N N . PRO A 1 83 ? -25.271 1.694 37.114 1.00 61.09 83 PRO A N 1
ATOM 670 C CA . PRO A 1 83 ? -26.437 1.557 37.964 1.00 61.09 83 PRO A CA 1
ATOM 671 C C . PRO A 1 83 ? -27.028 2.951 38.129 1.00 61.09 83 PRO A C 1
ATOM 673 O O . PRO A 1 83 ? -26.274 3.906 38.363 1.00 61.09 83 PRO A O 1
ATOM 676 N N . ASP A 1 84 ? -28.343 3.082 37.929 1.00 76.94 84 ASP A N 1
ATOM 677 C CA . ASP A 1 84 ? -28.983 4.388 37.992 1.00 76.94 84 ASP A CA 1
ATOM 678 C C . ASP A 1 84 ? -28.609 5.047 39.323 1.00 76.94 84 ASP A C 1
ATOM 680 O O . ASP A 1 84 ? -28.458 4.390 40.359 1.00 76.94 84 ASP A O 1
ATOM 684 N N . LYS A 1 85 ? -28.432 6.368 39.310 1.00 80.25 85 LYS A N 1
ATOM 685 C CA . LYS A 1 85 ? -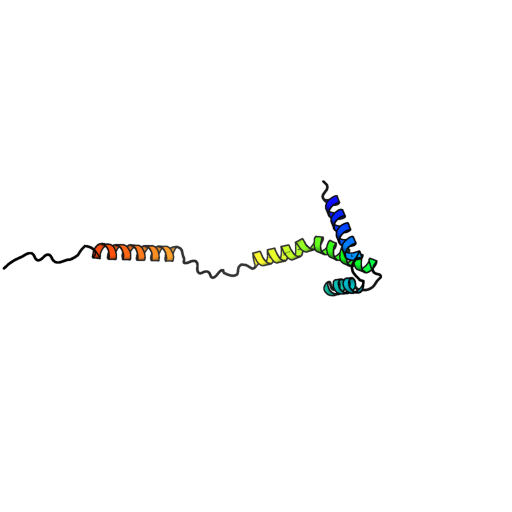28.041 7.127 40.504 1.00 80.25 85 LYS A CA 1
ATOM 686 C C . LYS A 1 85 ? -28.963 6.800 41.684 1.00 80.25 85 LYS A C 1
ATOM 688 O O . LYS A 1 85 ? -28.514 6.775 42.828 1.00 80.25 85 LYS A O 1
ATOM 693 N N . THR A 1 86 ? -30.234 6.534 41.403 1.00 77.06 86 THR A N 1
ATOM 694 C CA . THR A 1 86 ? -31.246 6.132 42.380 1.00 77.06 86 THR A CA 1
ATOM 695 C C . THR A 1 86 ? -30.949 4.764 43.001 1.00 77.06 86 THR A C 1
ATOM 697 O O . THR A 1 86 ? -31.056 4.612 44.217 1.00 77.06 86 THR A O 1
ATOM 700 N N . ASP A 1 87 ? -30.505 3.792 42.205 1.00 82.69 87 ASP A N 1
ATOM 701 C CA . ASP A 1 87 ? -30.161 2.445 42.671 1.00 82.69 87 ASP A CA 1
ATOM 702 C C . ASP A 1 87 ? -28.915 2.460 43.559 1.00 82.69 87 ASP A C 1
ATOM 704 O O . ASP A 1 87 ? -28.902 1.839 44.625 1.00 82.69 87 ASP A O 1
ATOM 708 N N . LEU A 1 88 ? -27.904 3.253 43.188 1.00 84.75 88 LEU A N 1
ATOM 709 C CA . LEU A 1 88 ? -26.719 3.466 44.025 1.00 84.75 88 LEU A CA 1
ATOM 710 C C . LEU A 1 88 ? -27.077 4.127 45.359 1.00 84.75 88 LEU A C 1
ATOM 712 O O . LEU A 1 88 ? -26.563 3.729 46.404 1.00 84.75 88 LEU A O 1
ATOM 716 N N . LEU A 1 89 ? -27.968 5.123 45.348 1.00 85.31 89 LEU A N 1
ATOM 717 C CA . LEU A 1 89 ? -28.413 5.798 46.569 1.00 85.31 89 LEU A CA 1
ATOM 718 C C . LEU A 1 89 ? -29.177 4.851 47.501 1.00 85.31 89 LEU A C 1
ATOM 720 O O . LEU A 1 89 ? -28.920 4.850 48.706 1.00 85.31 89 LEU A O 1
ATOM 724 N N . ASN A 1 90 ? -30.052 4.010 46.947 1.00 86.00 90 ASN A N 1
ATOM 725 C CA . ASN A 1 90 ? -30.785 3.003 47.711 1.00 86.00 90 ASN A CA 1
ATOM 726 C C . ASN A 1 90 ? -29.842 1.970 48.341 1.00 86.00 90 ASN A C 1
ATOM 728 O O . ASN A 1 90 ? -30.020 1.589 49.501 1.00 86.00 90 ASN A O 1
ATOM 732 N N . GLU A 1 91 ? -28.820 1.531 47.606 1.00 90.00 91 GLU A N 1
ATOM 733 C CA . GLU A 1 91 ? -27.852 0.560 48.115 1.00 90.00 91 GLU A CA 1
ATOM 734 C C . GLU A 1 91 ? -26.956 1.162 49.209 1.00 90.00 91 GLU A C 1
ATOM 736 O O . GLU A 1 91 ? -26.726 0.536 50.246 1.00 90.00 91 GLU A O 1
ATOM 741 N N . ILE A 1 92 ? -26.545 2.425 49.054 1.00 90.62 92 ILE A N 1
ATOM 742 C CA . ILE A 1 92 ? -25.833 3.169 50.102 1.00 90.62 92 ILE A CA 1
ATOM 743 C C . ILE A 1 92 ? -26.689 3.285 51.373 1.00 90.62 92 ILE A C 1
ATOM 745 O O . ILE A 1 92 ? -26.164 3.147 52.480 1.00 90.62 92 ILE A O 1
ATOM 749 N N . GLU A 1 93 ? -27.997 3.525 51.251 1.00 93.06 93 GLU A N 1
ATOM 750 C CA . GLU A 1 93 ? -28.886 3.626 52.412 1.00 93.06 93 GLU A CA 1
ATOM 751 C C . GLU A 1 93 ? -29.046 2.280 53.140 1.00 93.06 93 GLU A C 1
ATOM 753 O O . GLU A 1 93 ? -28.979 2.227 54.374 1.00 93.06 93 GLU A O 1
ATOM 758 N N . LYS A 1 94 ? -29.192 1.177 52.395 1.00 90.75 94 LYS A N 1
ATOM 759 C CA . LYS A 1 94 ? -29.254 -0.175 52.977 1.00 90.75 94 LYS A CA 1
ATOM 760 C C . LYS A 1 94 ? -27.980 -0.525 53.737 1.00 90.75 94 LYS A C 1
ATOM 762 O O . LYS A 1 94 ? -28.062 -0.989 54.874 1.00 90.75 94 LYS A O 1
ATOM 767 N N . LEU A 1 95 ? -26.815 -0.261 53.143 1.00 92.06 95 LEU A N 1
ATOM 768 C CA . LEU A 1 95 ? -25.525 -0.529 53.778 1.00 92.06 95 LEU A CA 1
ATOM 769 C C . LEU A 1 95 ? -25.352 0.287 55.065 1.00 92.06 95 LEU A C 1
ATOM 771 O O . LEU A 1 95 ? -24.898 -0.250 56.075 1.00 92.06 95 LEU A O 1
ATOM 775 N N . ARG A 1 96 ? -25.788 1.554 55.077 1.00 89.25 96 ARG A N 1
ATOM 776 C CA . ARG A 1 96 ? -25.779 2.391 56.290 1.00 89.25 96 ARG A CA 1
ATOM 777 C C . ARG A 1 96 ? -26.637 1.797 57.411 1.00 89.25 96 ARG A C 1
ATOM 779 O O . ARG A 1 96 ? -26.151 1.677 58.533 1.00 89.25 96 ARG A O 1
ATOM 786 N N . LYS A 1 97 ? -27.865 1.358 57.106 1.00 86.31 97 LYS A N 1
ATOM 787 C CA . LYS A 1 97 ? -28.755 0.693 58.079 1.00 86.31 97 LYS A CA 1
ATOM 788 C C . LYS A 1 97 ? -28.168 -0.616 58.609 1.00 86.31 97 LYS A C 1
ATOM 790 O O . LYS A 1 97 ? -28.307 -0.926 59.789 1.00 86.31 97 LYS A O 1
ATOM 795 N N . GLN A 1 98 ? -27.493 -1.388 57.760 1.00 85.94 98 GLN A N 1
ATOM 796 C CA . GLN A 1 98 ? -26.869 -2.644 58.174 1.00 85.94 98 GLN A CA 1
ATOM 797 C C . GLN A 1 98 ? -25.696 -2.416 59.136 1.00 85.94 98 GLN A C 1
ATOM 799 O O . GLN A 1 98 ? -25.572 -3.139 60.124 1.00 85.94 98 GLN A O 1
ATOM 804 N N . VAL A 1 99 ? -24.873 -1.394 58.888 1.00 87.25 99 VAL A N 1
ATOM 805 C CA . VAL A 1 99 ? -23.786 -1.001 59.798 1.00 87.25 99 VAL A CA 1
ATOM 806 C C . VAL A 1 99 ? -24.341 -0.537 61.146 1.00 87.25 99 VAL A C 1
ATOM 808 O O . VAL A 1 99 ? -23.844 -0.966 62.183 1.00 87.25 99 VAL A O 1
ATOM 811 N N . GLU A 1 100 ? -25.416 0.252 61.153 1.00 84.69 100 GLU A N 1
ATOM 812 C CA . GLU A 1 100 ? -26.076 0.715 62.382 1.00 84.69 100 GLU A CA 1
ATOM 813 C C . GLU A 1 100 ? -26.624 -0.448 63.233 1.00 84.69 100 GLU A C 1
ATOM 815 O O . GLU A 1 100 ? -26.427 -0.494 64.449 1.00 84.69 100 GLU A O 1
ATOM 820 N N . LEU A 1 101 ? -27.240 -1.449 62.594 1.00 76.75 101 LEU A N 1
ATOM 821 C CA . LEU A 1 101 ? -27.717 -2.661 63.270 1.00 76.75 101 LEU A CA 1
ATOM 822 C C . LEU A 1 101 ? -26.579 -3.524 63.832 1.00 76.75 101 LEU A C 1
ATOM 824 O O . LEU A 1 101 ? -26.749 -4.158 64.875 1.00 76.75 101 LEU A O 1
ATOM 828 N N . LEU A 1 102 ? -25.432 -3.570 63.151 1.00 74.12 102 LEU A N 1
ATOM 829 C CA . LEU A 1 102 ? -24.252 -4.298 63.617 1.00 74.12 102 LEU A CA 1
ATOM 830 C C . LEU A 1 102 ? -23.579 -3.581 64.792 1.00 74.12 102 LEU A C 1
ATOM 832 O O . LEU A 1 102 ? -23.200 -4.245 65.753 1.00 74.12 102 LEU A O 1
ATOM 836 N N . SER A 1 103 ? -23.509 -2.247 64.773 1.00 68.75 103 SER A N 1
ATOM 837 C CA . SER A 1 103 ? -22.986 -1.457 65.893 1.00 68.75 103 SER A CA 1
ATOM 838 C C . SER A 1 103 ? -23.827 -1.622 67.163 1.00 68.75 103 SER A C 1
ATOM 840 O O . SER A 1 103 ? -23.259 -1.856 68.227 1.00 68.75 103 SER A O 1
ATOM 842 N N . ASN A 1 104 ? -25.159 -1.627 67.055 1.00 61.34 104 ASN A N 1
ATOM 843 C CA . ASN A 1 104 ? -26.061 -1.757 68.211 1.00 61.34 104 ASN A CA 1
ATOM 844 C C . ASN A 1 104 ? -26.113 -3.169 68.829 1.00 61.34 104 ASN A C 1
ATOM 846 O O . ASN A 1 104 ? -26.640 -3.341 69.926 1.00 61.34 104 ASN A O 1
ATOM 850 N N . ARG A 1 105 ? -25.578 -4.195 68.153 1.00 57.91 105 ARG A N 1
ATOM 851 C CA . ARG A 1 105 ? -25.459 -5.560 68.704 1.00 57.91 105 ARG A CA 1
ATOM 852 C C . ARG A 1 105 ? -24.214 -5.762 69.572 1.00 57.91 105 ARG A C 1
ATOM 854 O O . ARG A 1 105 ? -24.131 -6.775 70.259 1.00 57.91 105 ARG A O 1
ATOM 861 N N . SER A 1 106 ? -23.274 -4.819 69.558 1.00 56.19 106 SER A N 1
ATOM 862 C CA . SER A 1 106 ? -22.008 -4.916 70.302 1.00 56.19 106 SER A CA 1
ATOM 863 C C . SER A 1 106 ? -22.161 -4.676 71.808 1.00 56.19 106 SER A C 1
ATOM 865 O O . SER A 1 106 ? -21.272 -5.059 72.561 1.00 56.19 106 SER A O 1
ATOM 867 N N . ASP A 1 107 ? -23.278 -4.083 72.251 1.00 56.22 107 ASP A N 1
ATOM 868 C CA . ASP A 1 107 ? -23.441 -3.606 73.634 1.00 56.22 107 ASP A CA 1
ATOM 869 C C . ASP A 1 107 ? -24.427 -4.417 74.496 1.00 56.22 107 ASP A C 1
ATOM 871 O O . ASP A 1 107 ? -24.637 -4.089 75.664 1.00 56.22 107 ASP A O 1
ATOM 875 N N . THR A 1 108 ? -25.021 -5.510 73.997 1.00 53.53 108 THR A N 1
ATOM 876 C CA . THR A 1 108 ? -25.952 -6.316 74.811 1.00 53.53 108 THR A CA 1
ATOM 877 C C . THR A 1 108 ? -25.418 -7.706 75.157 1.00 53.53 108 THR A C 1
ATOM 879 O O . THR A 1 108 ? -25.529 -8.644 74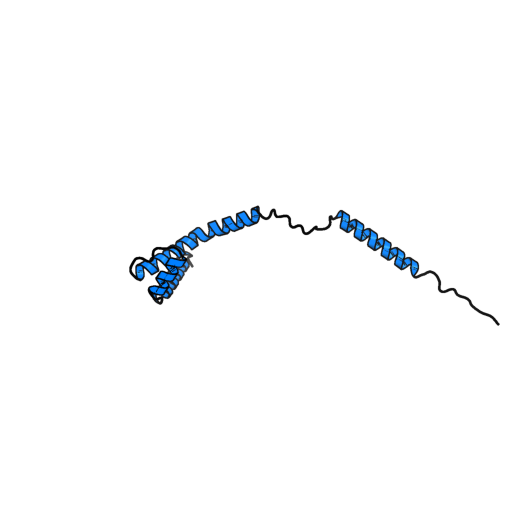.373 1.00 53.53 108 THR A O 1
ATOM 882 N N . SER A 1 109 ? -24.991 -7.817 76.421 1.00 47.03 109 SER A N 1
ATOM 883 C CA . SER A 1 109 ? -24.866 -9.013 77.274 1.00 47.03 109 SER A CA 1
ATOM 884 C C . SER A 1 109 ? -23.635 -9.917 77.136 1.00 47.03 109 SER A C 1
ATOM 886 O O . SER A 1 109 ? -23.684 -10.988 76.539 1.00 47.03 109 SER A O 1
ATOM 888 N N . LEU A 1 110 ? -22.605 -9.600 77.929 1.00 46.09 110 LEU A N 1
ATOM 889 C CA . LEU A 1 110 ? -22.118 -10.579 78.908 1.00 46.09 110 LEU A CA 1
ATOM 890 C C . LEU A 1 110 ? -22.980 -10.435 80.177 1.00 46.09 110 LEU A C 1
ATOM 892 O O . LEU A 1 110 ? -22.993 -9.345 80.756 1.00 46.09 110 LEU A O 1
ATOM 896 N N . PRO A 1 111 ? -23.720 -11.466 80.628 1.00 47.12 111 PRO A N 1
ATOM 897 C CA . PRO A 1 111 ? -24.394 -11.401 81.912 1.00 47.12 111 PRO A CA 1
ATOM 898 C C . PRO A 1 111 ? -23.347 -11.448 83.027 1.00 47.12 111 PRO A C 1
ATOM 900 O O . PRO A 1 111 ? -22.648 -12.440 83.228 1.00 47.12 111 PRO A O 1
ATOM 903 N N . SER A 1 112 ? -23.255 -10.334 83.748 1.00 56.66 112 SER A N 1
ATOM 904 C CA . SER A 1 112 ? -22.673 -10.267 85.079 1.00 56.66 112 SER A CA 1
ATOM 905 C C . SER A 1 112 ? -23.480 -11.168 86.012 1.00 56.66 112 SER A C 1
ATOM 907 O O . SER A 1 112 ? -24.647 -10.894 86.286 1.00 56.66 112 SER A O 1
ATOM 909 N N . THR A 1 113 ? -22.863 -12.229 86.522 1.00 53.50 113 THR A N 1
ATOM 910 C CA . THR A 1 113 ? -23.298 -12.855 87.773 1.00 53.50 113 THR A CA 1
ATOM 911 C C . THR A 1 113 ? -22.101 -12.937 88.704 1.00 53.50 113 THR A C 1
ATOM 913 O O . THR A 1 113 ? -21.262 -13.832 88.608 1.00 53.50 113 THR A O 1
ATOM 916 N N . ALA A 1 114 ? -22.022 -11.940 89.581 1.00 49.28 114 ALA A N 1
ATOM 917 C CA . ALA A 1 114 ? -21.211 -11.954 90.782 1.00 49.28 114 ALA A CA 1
ATOM 918 C C . ALA A 1 114 ? -21.760 -12.974 91.797 1.00 49.28 114 ALA A C 1
ATOM 920 O O . ALA A 1 114 ? -22.972 -13.023 91.965 1.00 49.28 114 ALA A O 1
ATOM 921 N N . HIS A 1 115 ? -20.834 -13.671 92.481 1.00 44.50 115 HIS A N 1
ATOM 922 C CA . HIS A 1 115 ? -20.906 -14.302 93.821 1.00 44.50 115 HIS A CA 1
ATOM 923 C C . HIS A 1 115 ? -22.085 -15.275 94.120 1.00 44.50 115 HIS A C 1
ATOM 925 O O . HIS A 1 115 ? -23.168 -15.167 93.578 1.00 44.50 115 HIS A O 1
ATOM 931 N N . THR A 1 116 ? -21.978 -16.340 94.923 1.00 52.97 116 THR A N 1
ATOM 932 C CA . THR A 1 116 ? -21.470 -16.510 96.299 1.00 52.97 116 THR A CA 1
ATOM 933 C C . THR A 1 116 ? -21.573 -18.008 96.668 1.00 52.97 116 THR A C 1
ATOM 935 O O . THR A 1 116 ? -22.443 -18.689 96.124 1.00 52.97 116 THR A O 1
ATOM 938 N N . ASN A 1 117 ? -20.793 -18.410 97.685 1.00 46.38 117 ASN A N 1
ATOM 939 C CA . ASN A 1 117 ? -20.742 -19.673 98.456 1.00 46.38 117 ASN A CA 1
ATOM 940 C C . ASN A 1 117 ? -19.807 -20.779 97.963 1.00 46.38 117 ASN A C 1
ATOM 942 O O . ASN A 1 117 ? -20.147 -21.489 96.995 1.00 46.38 117 ASN A O 1
#

Sequence (117 aa):
MSINKIANDLNYFEEKILTHLTVAQLKMDLRLRKLSTTGNKNDLISRIIEDNIKRNENGTLDELNNLRIQSQNNNETFDETVPDKTDLLNEIEKLRKQVELLSNRSDTSLPSTAHTN